Protein AF-A0A1B2IX24-F1 (afdb_monomer)

Mean predicted aligned error: 5.78 Å

InterPro domains:
  IPR035280 Bacteriocin helveticin-J [PF17312] (16-101)

Sequence (101 aa):
MAVTATKFVTFSGLRYTNAVQTFYVGTTYIYALQRIDTDAILTRCDMTGARIDDMYLTNFGHSETLQWFSHKGISYFWIGTKGEQTLISENDTTYWATQLA

Secondary structure (DSSP, 8-state):
-----------BS-S--SPEEEEEE-SS-EEEEEEETTEEEEEEE-TTSBEEEEEEETT--B---EEEEEETTEEEEEEEE-SS-----TT--S-B--EE-

Radius of gyration: 15.28 Å; Cα contacts (8 Å, |Δi|>4): 206; chains: 1; bounding box: 42×38×42 Å

Foldseek 3Di:
DDDDDDDQEDAPPPPDP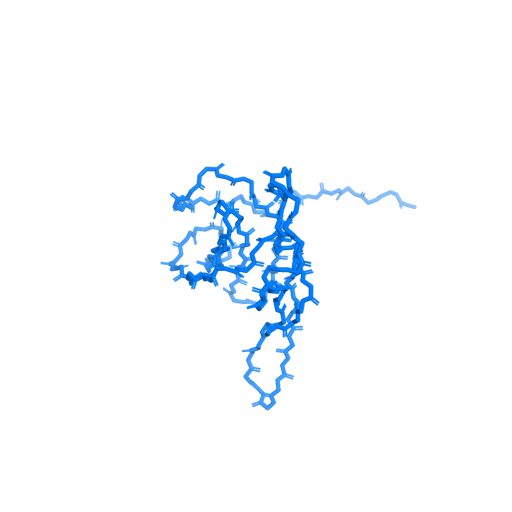ADFLDWDDDPFWIWTWGDDQQWIKTFIGGSNNYTDDIDIGHRQFQWNAWDWDDDPNDIDTWIQGDPDDPDPPVPPSRSGRPDID

Organism: NCBI:txid240427

pLDDT: mean 87.65, std 12.28, range [53.5, 98.44]

Nearest PDB structures (foldseek):
  5efv-assembly1_B  TM=9.335E-01  e=1.837E-02  Dubowvirus dv11
  5efv-assembly1_C  TM=9.309E-01  e=2.170E-02  Dubowvirus dv11
  7y1x-assembly1_A  TM=6.675E-01  e=4.854E-01  Microbulbifer arenaceous
  2bkl-assembly2_B  TM=6.093E-01  e=6.406E-01  Myxococcus xanthus
  8ttv-assembly1_A  TM=4.804E-01  e=5.131E-01  Homo sapiens

Solvent-accessible surface area (backbone atoms only — not comparable to full-atom values): 6107 Å² total; per-residue (Å²): 135,89,81,81,90,72,90,86,71,57,81,37,80,64,95,62,89,58,64,71,62,36,69,46,82,60,98,71,38,28,36,40,31,29,56,54,88,49,20,28,36,44,33,38,16,39,82,71,23,42,56,75,52,76,46,82,37,81,49,15,11,50,41,61,48,72,44,79,48,74,59,97,88,42,79,48,63,43,32,30,20,31,94,66,87,88,68,93,56,101,74,73,82,62,46,66,38,82,43,78,82

Structure (mmCIF, N/CA/C/O backbone):
data_AF-A0A1B2IX24-F1
#
_entry.id   AF-A0A1B2IX24-F1
#
loop_
_atom_site.group_PDB
_atom_site.id
_atom_site.type_symbol
_atom_site.label_atom_id
_atom_site.label_alt_id
_atom_site.label_comp_id
_atom_site.label_asym_id
_atom_site.label_entity_id
_atom_site.label_seq_id
_atom_site.pdbx_PDB_ins_code
_atom_site.Cartn_x
_atom_site.Cartn_y
_atom_site.Cartn_z
_atom_site.occupancy
_atom_site.B_iso_or_equiv
_atom_site.auth_seq_id
_atom_site.auth_comp_id
_atom_site.auth_asym_id
_atom_site.auth_atom_id
_atom_site.pdbx_PDB_model_num
ATOM 1 N N . MET A 1 1 ? -4.083 29.774 17.149 1.00 70.69 1 MET A N 1
ATOM 2 C CA . MET A 1 1 ? -3.841 28.598 18.014 1.00 70.69 1 MET A CA 1
ATOM 3 C C . MET A 1 1 ? -2.987 27.619 17.228 1.00 70.69 1 MET A C 1
ATOM 5 O O . MET A 1 1 ? -3.343 27.344 16.091 1.00 70.69 1 MET A O 1
ATOM 9 N N . ALA A 1 2 ? -1.855 27.169 17.773 1.00 82.81 2 ALA A N 1
ATOM 10 C CA . ALA A 1 2 ? -1.048 26.120 17.146 1.00 82.81 2 ALA A CA 1
ATOM 11 C C . ALA A 1 2 ? -1.642 24.749 17.496 1.00 82.81 2 ALA A C 1
ATOM 13 O O . ALA A 1 2 ? -2.079 24.547 18.628 1.00 82.81 2 ALA A O 1
ATOM 14 N N . VAL A 1 3 ? -1.683 23.833 16.532 1.00 88.44 3 VAL A N 1
ATOM 15 C CA . VAL A 1 3 ? -2.164 22.460 16.730 1.00 88.44 3 VAL A CA 1
ATOM 16 C C . VAL A 1 3 ? -0.951 21.534 16.767 1.00 88.44 3 VAL A C 1
ATOM 18 O O . VAL A 1 3 ? -0.080 21.633 15.905 1.00 88.44 3 VAL A O 1
ATOM 21 N N . THR A 1 4 ? -0.881 20.648 17.761 1.00 94.12 4 THR A N 1
ATOM 22 C CA . THR A 1 4 ? 0.210 19.673 17.903 1.00 94.12 4 THR A CA 1
ATOM 23 C C . THR A 1 4 ? -0.130 18.390 17.155 1.00 94.12 4 THR A C 1
ATOM 25 O O . THR A 1 4 ? -1.174 17.783 17.396 1.00 94.12 4 THR A O 1
ATOM 28 N N . ALA A 1 5 ? 0.767 17.946 16.276 1.00 92.62 5 ALA A N 1
ATOM 29 C CA . ALA A 1 5 ? 0.644 16.641 15.641 1.00 92.62 5 ALA A CA 1
ATOM 30 C C . ALA A 1 5 ? 0.803 15.527 16.687 1.00 92.62 5 ALA A C 1
ATOM 32 O O . ALA A 1 5 ? 1.767 15.513 17.452 1.00 92.62 5 ALA A O 1
ATOM 33 N N . THR A 1 6 ? -0.136 14.582 16.706 1.00 93.81 6 THR A N 1
ATOM 34 C CA . THR A 1 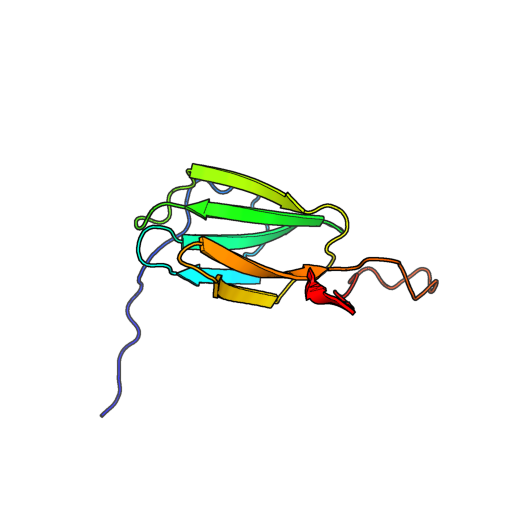6 ? -0.062 13.388 17.557 1.00 93.81 6 THR A CA 1
ATOM 35 C C . THR A 1 6 ? 0.183 12.173 16.678 1.00 93.81 6 THR A C 1
ATOM 37 O O . THR A 1 6 ? -0.461 12.015 15.642 1.00 93.81 6 THR A O 1
ATOM 40 N N . LYS A 1 7 ? 1.112 11.301 17.084 1.00 93.50 7 LYS A N 1
ATOM 41 C CA . LYS A 1 7 ? 1.329 10.027 16.396 1.00 93.50 7 LYS A CA 1
ATOM 42 C C . LYS A 1 7 ? 0.057 9.188 16.491 1.00 93.50 7 LYS A C 1
ATOM 44 O O . LYS A 1 7 ? -0.356 8.841 17.592 1.00 93.50 7 LYS A O 1
ATOM 49 N N . PHE A 1 8 ? -0.512 8.838 15.343 1.00 92.25 8 PHE A N 1
ATOM 50 C CA . PHE A 1 8 ? -1.675 7.961 15.283 1.00 92.25 8 PHE A CA 1
ATOM 51 C C . PHE A 1 8 ? -1.278 6.483 15.372 1.00 92.25 8 PHE A C 1
ATOM 53 O O . PHE A 1 8 ? -1.743 5.769 16.253 1.00 92.25 8 PHE A O 1
ATOM 60 N N . VAL A 1 9 ? -0.380 6.031 14.493 1.00 95.12 9 VAL A N 1
ATOM 61 C CA . VAL A 1 9 ? -0.080 4.605 14.312 1.00 95.12 9 VAL A CA 1
ATOM 62 C C . VAL A 1 9 ? 1.367 4.384 13.869 1.00 95.12 9 VAL A C 1
ATOM 64 O O . VAL A 1 9 ? 2.036 5.301 13.389 1.00 95.12 9 VAL A O 1
ATOM 67 N N . THR A 1 10 ? 1.865 3.161 14.033 1.00 96.00 10 THR A N 1
ATOM 68 C CA . THR A 1 10 ? 3.114 2.687 13.429 1.00 96.00 10 THR A CA 1
ATOM 69 C C . THR A 1 10 ? 2.828 1.369 12.725 1.00 96.00 10 THR A C 1
ATOM 71 O O . THR A 1 10 ? 2.288 0.454 13.340 1.00 96.00 10 THR A O 1
ATOM 74 N N . PHE A 1 11 ? 3.175 1.270 11.442 1.00 97.00 11 PHE A N 1
ATOM 75 C CA . PHE A 1 11 ? 3.016 0.022 10.703 1.00 97.00 11 PHE A CA 1
ATOM 76 C C . PHE A 1 11 ? 3.944 -1.055 11.265 1.00 97.00 11 PHE A C 1
ATOM 78 O O . PHE A 1 11 ? 5.120 -0.792 11.521 1.00 97.00 11 PHE A O 1
ATOM 85 N N . SER A 1 12 ? 3.426 -2.268 11.445 1.00 97.31 12 SER A N 1
ATOM 86 C CA . SER A 1 12 ? 4.194 -3.403 11.955 1.00 97.31 12 SER A CA 1
ATOM 87 C C . SER A 1 12 ? 3.921 -4.672 11.154 1.00 97.31 12 SER A C 1
ATOM 89 O O . SER A 1 12 ? 2.826 -4.890 10.634 1.00 97.31 12 SER A O 1
ATOM 91 N N . GLY A 1 13 ? 4.956 -5.503 11.018 1.00 97.25 13 GLY A N 1
ATOM 92 C CA . GLY A 1 13 ? 4.873 -6.763 10.284 1.00 97.25 13 GLY A CA 1
ATOM 93 C C . GLY A 1 13 ? 4.785 -6.626 8.762 1.00 97.25 13 GLY A C 1
ATOM 94 O O . GLY A 1 13 ? 4.543 -7.639 8.111 1.00 97.25 13 GLY A O 1
ATOM 95 N N . LEU A 1 14 ? 4.986 -5.427 8.191 1.00 97.25 14 LEU A N 1
ATOM 96 C CA . LEU A 1 14 ? 5.064 -5.239 6.736 1.00 97.25 14 LEU A CA 1
ATOM 97 C C . LEU A 1 14 ? 6.099 -6.195 6.134 1.00 97.25 14 LEU A C 1
ATOM 99 O O . LEU A 1 14 ? 7.167 -6.416 6.706 1.00 97.25 14 LEU A O 1
ATOM 103 N N . ARG A 1 15 ? 5.777 -6.768 4.973 1.00 95.94 15 ARG A N 1
ATOM 104 C CA . ARG A 1 15 ? 6.604 -7.812 4.357 1.00 95.94 15 ARG A CA 1
ATOM 105 C C . ARG A 1 15 ? 7.947 -7.291 3.836 1.00 95.94 15 ARG A C 1
ATOM 107 O O . ARG A 1 15 ? 8.893 -8.066 3.726 1.00 95.94 15 ARG A O 1
ATOM 114 N N . TYR A 1 16 ? 8.025 -5.997 3.538 1.00 94.69 16 TYR A N 1
ATOM 115 C CA . TYR A 1 16 ? 9.209 -5.338 2.997 1.00 94.69 16 TYR A CA 1
ATOM 116 C C . TYR A 1 16 ? 9.616 -4.164 3.881 1.00 94.69 16 TYR A C 1
ATOM 118 O O . TYR A 1 16 ? 8.771 -3.486 4.466 1.00 94.69 16 TYR A O 1
ATOM 126 N N . THR A 1 17 ? 10.919 -3.904 3.943 1.00 94.81 17 THR A N 1
ATOM 127 C CA . THR A 1 17 ? 11.510 -2.785 4.694 1.00 94.81 17 THR A CA 1
ATOM 128 C C . THR A 1 17 ? 11.569 -1.488 3.885 1.00 94.81 17 THR A C 1
ATOM 130 O O . THR A 1 17 ? 11.995 -0.458 4.405 1.00 94.81 17 THR A O 1
ATOM 133 N N . ASN A 1 18 ? 11.140 -1.529 2.620 1.00 94.19 18 ASN A N 1
ATOM 134 C CA . ASN A 1 18 ? 11.041 -0.375 1.736 1.00 94.19 18 ASN A CA 1
ATOM 135 C C . ASN A 1 18 ? 10.159 0.721 2.349 1.00 94.19 18 ASN A C 1
ATOM 137 O O . ASN A 1 18 ? 9.240 0.449 3.124 1.00 94.19 18 ASN A O 1
ATOM 141 N N . ALA A 1 19 ? 10.400 1.971 1.965 1.00 93.75 19 ALA A N 1
ATOM 142 C CA . ALA A 1 19 ? 9.572 3.079 2.418 1.00 93.75 19 ALA A CA 1
ATOM 143 C C . ALA A 1 19 ? 8.104 2.903 1.984 1.00 93.75 19 ALA A C 1
ATOM 145 O O . ALA A 1 19 ? 7.813 2.475 0.863 1.00 93.75 19 ALA A O 1
ATOM 146 N N . VAL A 1 20 ? 7.185 3.263 2.882 1.00 94.81 20 VAL A N 1
ATOM 147 C CA . VAL A 1 20 ? 5.778 3.485 2.534 1.00 94.81 20 VAL A CA 1
ATOM 148 C C . VAL A 1 20 ? 5.708 4.784 1.740 1.00 94.81 20 VAL A C 1
ATOM 150 O O . VAL A 1 20 ? 6.120 5.825 2.246 1.00 94.81 20 VAL A O 1
ATOM 153 N N . GLN A 1 21 ? 5.202 4.714 0.511 1.00 92.94 21 GLN A N 1
ATOM 154 C CA . GLN A 1 21 ? 5.101 5.870 -0.383 1.00 92.94 21 GLN A CA 1
ATOM 155 C C . GLN A 1 21 ? 3.858 6.699 -0.081 1.00 92.94 21 GLN A C 1
ATOM 157 O O . GLN A 1 21 ? 3.888 7.925 -0.077 1.00 92.94 21 GLN A O 1
ATOM 162 N N . THR A 1 22 ? 2.753 6.020 0.218 1.00 94.62 22 THR A N 1
ATOM 163 C CA . THR A 1 22 ? 1.496 6.655 0.601 1.00 94.62 22 THR A CA 1
ATOM 164 C C . THR A 1 22 ? 0.650 5.695 1.427 1.00 94.62 22 THR A C 1
ATOM 166 O O . THR A 1 22 ? 0.909 4.487 1.475 1.00 94.62 22 THR A O 1
ATOM 169 N N . PHE A 1 23 ? -0.360 6.231 2.102 1.00 95.50 23 PHE A N 1
ATOM 170 C CA . PHE A 1 23 ? -1.287 5.446 2.898 1.00 95.50 23 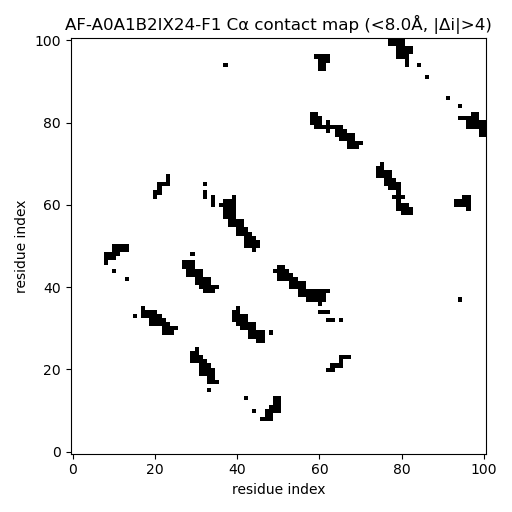PHE A CA 1
ATOM 171 C C . PHE A 1 23 ? -2.683 6.069 2.915 1.00 95.50 23 PHE A C 1
ATOM 173 O O . PHE A 1 23 ? -2.856 7.270 2.715 1.00 95.50 23 PHE A O 1
ATOM 180 N N . TYR A 1 24 ? -3.680 5.243 3.212 1.00 96.06 24 TYR A N 1
ATOM 181 C CA . TYR A 1 24 ? -5.056 5.666 3.436 1.00 96.06 24 TYR A CA 1
ATOM 182 C C . TYR A 1 24 ? -5.575 5.090 4.753 1.00 96.06 24 TYR A C 1
ATOM 184 O O . TYR A 1 24 ? -5.478 3.887 4.991 1.00 96.06 24 TYR A O 1
ATOM 192 N N . VAL A 1 25 ? -6.142 5.943 5.606 1.00 95.81 25 VAL A N 1
ATOM 193 C CA . VAL A 1 25 ? -6.801 5.533 6.853 1.00 95.81 25 VAL A CA 1
ATOM 194 C C . VAL A 1 25 ? -8.306 5.517 6.611 1.00 95.81 25 VAL A C 1
ATOM 196 O O . VAL A 1 25 ? -8.930 6.569 6.493 1.00 95.81 25 VAL A O 1
ATOM 199 N N . GLY A 1 26 ? -8.882 4.319 6.523 1.00 93.56 26 GLY A N 1
ATOM 200 C CA . GLY A 1 26 ? -10.327 4.127 6.482 1.00 93.56 26 GLY A CA 1
ATOM 201 C C . GLY A 1 26 ? -10.934 4.021 7.882 1.00 93.56 26 GLY A C 1
ATOM 202 O O . GLY A 1 26 ? -10.273 4.223 8.897 1.00 93.56 26 GLY A O 1
ATOM 203 N N . THR A 1 27 ? -12.212 3.648 7.946 1.00 92.44 27 THR A N 1
ATOM 204 C CA . THR A 1 27 ? -12.931 3.454 9.220 1.00 92.44 27 THR A CA 1
ATOM 205 C C . THR A 1 27 ? -12.577 2.149 9.930 1.00 92.44 27 THR A C 1
ATOM 207 O O . THR A 1 27 ? -12.766 2.036 11.137 1.00 92.44 27 THR A O 1
ATOM 210 N N . THR A 1 28 ? -12.120 1.147 9.176 1.00 94.69 28 THR A N 1
ATOM 211 C CA . THR A 1 28 ? -11.895 -0.223 9.673 1.00 94.69 28 THR A CA 1
ATOM 212 C C . THR A 1 28 ? -10.468 -0.703 9.442 1.00 94.69 28 THR A C 1
ATOM 214 O O . THR A 1 28 ? -9.970 -1.531 10.199 1.00 94.69 28 THR A O 1
ATOM 217 N N . TYR A 1 29 ? -9.813 -0.186 8.404 1.00 96.69 29 TYR A N 1
ATOM 218 C CA . TYR A 1 29 ? -8.490 -0.623 7.983 1.00 96.69 29 TYR A CA 1
ATOM 219 C C . TYR A 1 29 ? -7.638 0.562 7.562 1.00 96.69 29 TYR A C 1
ATOM 221 O O . TYR A 1 29 ? -8.150 1.590 7.106 1.00 96.69 29 TYR A O 1
ATOM 229 N N . ILE A 1 30 ? -6.330 0.362 7.652 1.00 97.44 30 ILE A N 1
ATOM 230 C CA . ILE A 1 30 ? -5.322 1.252 7.095 1.00 97.44 30 ILE A CA 1
ATOM 231 C C . ILE A 1 30 ? -4.691 0.531 5.910 1.00 97.44 30 ILE A C 1
ATOM 233 O O . ILE A 1 30 ? -4.430 -0.666 5.979 1.00 97.44 30 ILE A O 1
ATOM 237 N N . TYR A 1 31 ? -4.446 1.249 4.826 1.00 97.12 31 TYR A N 1
ATOM 238 C CA . TYR A 1 31 ? -3.819 0.705 3.632 1.00 97.12 31 TYR A CA 1
ATOM 239 C C . TYR A 1 31 ? -2.502 1.427 3.401 1.00 97.12 31 TYR A C 1
ATOM 241 O O . TYR A 1 31 ? -2.491 2.654 3.358 1.00 97.12 31 TYR A O 1
ATOM 249 N N . ALA A 1 32 ? -1.406 0.687 3.274 1.00 96.50 32 ALA A N 1
ATOM 250 C CA . ALA A 1 32 ? -0.071 1.226 3.033 1.00 96.50 32 ALA A CA 1
ATOM 251 C C . ALA A 1 32 ? 0.446 0.730 1.683 1.00 96.50 32 ALA A C 1
ATOM 253 O O . ALA A 1 32 ? 0.409 -0.470 1.415 1.00 96.50 32 ALA A O 1
ATOM 254 N N . LEU A 1 33 ? 0.929 1.644 0.845 1.00 96.12 33 LEU A N 1
ATOM 255 C CA . LEU A 1 33 ? 1.473 1.325 -0.470 1.00 96.12 33 LEU A CA 1
ATOM 256 C C . LEU A 1 33 ? 3.000 1.429 -0.429 1.00 96.12 33 LEU A C 1
ATOM 258 O O . LEU A 1 33 ? 3.548 2.488 -0.117 1.00 96.12 33 LEU A O 1
ATOM 262 N N . GLN A 1 34 ? 3.689 0.331 -0.733 1.00 95.31 34 GLN A N 1
ATOM 263 C CA . GLN A 1 34 ? 5.150 0.281 -0.850 1.00 95.31 34 GLN A CA 1
ATOM 264 C C . GLN A 1 34 ? 5.548 -0.000 -2.297 1.00 95.31 34 GLN A C 1
ATOM 266 O O . GLN A 1 34 ? 4.926 -0.830 -2.958 1.00 95.31 34 GLN A O 1
ATOM 271 N N . ARG A 1 35 ? 6.620 0.645 -2.765 1.00 92.00 35 ARG A N 1
ATOM 272 C CA . ARG A 1 35 ? 7.255 0.325 -4.050 1.00 92.00 35 ARG A CA 1
ATOM 273 C C . ARG A 1 35 ? 8.343 -0.725 -3.850 1.00 92.00 35 ARG A C 1
ATOM 275 O O . ARG A 1 35 ? 9.266 -0.492 -3.061 1.00 92.00 35 ARG A O 1
ATOM 282 N N . ILE A 1 36 ? 8.277 -1.805 -4.627 1.00 91.81 36 ILE A N 1
ATOM 283 C CA . ILE A 1 36 ? 9.294 -2.858 -4.715 1.00 91.81 36 ILE A CA 1
ATOM 284 C C . ILE A 1 36 ? 9.749 -2.945 -6.174 1.00 91.81 36 ILE A C 1
ATOM 286 O O . ILE A 1 36 ? 9.026 -3.457 -7.019 1.00 91.81 36 ILE A O 1
ATOM 290 N N . ASP A 1 37 ? 10.929 -2.405 -6.478 1.00 87.75 37 ASP A N 1
ATOM 291 C CA . ASP A 1 37 ? 11.467 -2.309 -7.842 1.00 87.75 37 ASP A CA 1
ATOM 292 C C . ASP A 1 37 ? 10.499 -1.621 -8.827 1.00 87.75 37 ASP A C 1
ATOM 294 O O . ASP A 1 37 ? 10.354 -0.393 -8.796 1.00 87.75 37 ASP A O 1
ATOM 298 N N . THR A 1 38 ? 9.846 -2.383 -9.706 1.00 85.50 38 THR A N 1
ATOM 299 C CA . THR A 1 38 ? 8.844 -1.909 -10.681 1.00 85.50 38 THR A CA 1
ATOM 300 C C . THR A 1 38 ? 7.404 -2.164 -10.243 1.00 85.50 38 THR A C 1
ATOM 302 O O . THR A 1 38 ? 6.468 -1.737 -10.918 1.00 85.50 38 THR A O 1
ATOM 305 N N . ASP A 1 39 ? 7.222 -2.858 -9.127 1.00 89.44 39 ASP A N 1
ATOM 306 C CA . ASP A 1 39 ? 5.934 -3.280 -8.604 1.00 89.44 39 ASP A CA 1
ATOM 307 C C . ASP A 1 39 ? 5.539 -2.429 -7.398 1.00 89.44 39 ASP A C 1
ATOM 309 O O . ASP A 1 39 ? 6.355 -1.748 -6.763 1.00 89.44 39 ASP A O 1
ATOM 313 N N . ALA A 1 40 ? 4.262 -2.511 -7.047 1.00 92.38 40 ALA A N 1
ATOM 314 C CA . ALA A 1 40 ? 3.744 -1.956 -5.814 1.00 92.38 40 ALA A CA 1
ATOM 315 C C . ALA A 1 40 ? 3.052 -3.039 -4.984 1.00 92.38 40 ALA A C 1
ATOM 317 O O . ALA A 1 40 ? 2.546 -4.036 -5.499 1.00 92.38 40 ALA A O 1
ATOM 318 N N . ILE A 1 41 ? 3.035 -2.845 -3.671 1.00 95.25 41 ILE A N 1
ATOM 319 C CA . ILE A 1 41 ? 2.345 -3.730 -2.736 1.00 95.25 41 ILE A CA 1
ATOM 320 C C . ILE A 1 41 ? 1.439 -2.879 -1.875 1.00 95.25 41 ILE A C 1
ATOM 322 O O . ILE A 1 41 ? 1.910 -2.026 -1.119 1.00 95.25 41 ILE A O 1
ATOM 326 N N . LEU A 1 42 ? 0.139 -3.125 -1.997 1.00 96.44 42 LEU A N 1
ATOM 327 C CA . LEU A 1 42 ? -0.870 -2.540 -1.134 1.00 96.4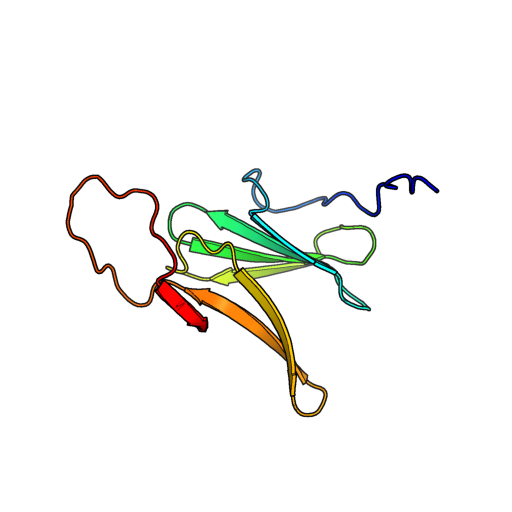4 42 LEU A CA 1
ATOM 328 C C . LEU A 1 42 ? -1.085 -3.488 0.044 1.00 96.44 42 LEU A C 1
ATOM 330 O O . LEU A 1 42 ? -1.672 -4.558 -0.104 1.00 96.44 42 LEU A O 1
ATOM 334 N N . THR A 1 43 ? -0.597 -3.100 1.213 1.00 97.69 43 THR A N 1
ATOM 335 C CA . THR A 1 43 ? -0.785 -3.861 2.449 1.00 97.69 43 THR A CA 1
ATOM 336 C C . THR A 1 43 ? -2.012 -3.343 3.175 1.00 97.69 43 THR A C 1
ATOM 338 O O . THR A 1 43 ? -2.121 -2.139 3.418 1.00 97.69 43 THR A O 1
ATOM 341 N N . ARG A 1 44 ? -2.919 -4.240 3.562 1.00 98.00 44 ARG A N 1
ATOM 342 C CA . ARG A 1 44 ? -4.018 -3.920 4.470 1.00 98.00 44 ARG A CA 1
ATOM 343 C C . ARG A 1 44 ? -3.588 -4.219 5.900 1.00 98.00 44 ARG A C 1
ATOM 345 O O . ARG A 1 44 ? -3.159 -5.327 6.221 1.00 98.00 44 ARG A O 1
ATOM 352 N N . CYS A 1 45 ? -3.757 -3.235 6.765 1.00 98.38 45 CYS A N 1
ATOM 353 C CA . CYS A 1 45 ? -3.504 -3.319 8.192 1.00 98.38 45 CYS A CA 1
ATOM 354 C C . CYS A 1 45 ? -4.792 -3.089 8.983 1.00 98.38 45 CYS A C 1
ATOM 356 O O . CYS A 1 45 ? -5.719 -2.416 8.519 1.00 98.38 45 CYS A O 1
ATOM 358 N N . ASP A 1 46 ? -4.832 -3.602 10.209 1.00 98.06 46 ASP A N 1
ATOM 359 C CA . ASP A 1 46 ? -5.836 -3.181 11.182 1.00 98.06 46 ASP A CA 1
ATOM 360 C C . ASP A 1 46 ? -5.572 -1.747 11.687 1.00 98.06 46 ASP A C 1
ATOM 362 O O . ASP A 1 46 ? -4.577 -1.101 11.341 1.00 98.06 46 ASP A O 1
ATOM 366 N N . MET A 1 47 ? -6.464 -1.238 12.539 1.00 97.44 47 MET A N 1
ATOM 367 C CA . MET A 1 47 ? -6.350 0.114 13.100 1.00 97.44 47 MET A CA 1
ATOM 368 C C . MET A 1 47 ? -5.195 0.282 14.104 1.00 97.44 47 MET A C 1
ATOM 370 O O . MET A 1 47 ? -4.903 1.408 14.499 1.00 97.44 47 MET A O 1
ATOM 374 N N . THR A 1 48 ? -4.519 -0.802 14.505 1.00 97.38 48 THR A N 1
ATOM 375 C CA . THR A 1 48 ? -3.280 -0.749 15.303 1.00 97.38 48 THR A CA 1
ATOM 376 C C . THR A 1 48 ? -2.030 -0.631 14.426 1.00 97.38 48 THR A C 1
ATOM 378 O O . THR A 1 48 ? -0.943 -0.362 14.936 1.00 97.38 48 THR A O 1
ATOM 381 N N . GLY A 1 49 ? -2.182 -0.785 13.105 1.00 97.69 49 GLY A N 1
ATOM 382 C CA . GLY A 1 49 ? -1.096 -0.770 12.129 1.00 97.69 49 GLY A CA 1
ATOM 383 C C . GLY A 1 49 ? -0.476 -2.141 11.872 1.00 97.69 49 GLY A C 1
ATOM 384 O O . GLY A 1 49 ? 0.498 -2.222 11.119 1.00 97.69 49 GLY A O 1
ATOM 385 N N . ALA A 1 50 ? -1.010 -3.209 12.467 1.00 98.38 50 ALA A N 1
ATOM 386 C CA . ALA A 1 50 ? -0.539 -4.565 12.226 1.00 98.38 50 ALA A CA 1
ATOM 387 C C . ALA A 1 50 ? -1.033 -5.071 10.866 1.00 98.38 50 ALA A C 1
ATOM 389 O O . ALA A 1 50 ? -2.217 -4.954 10.537 1.00 98.38 50 ALA A O 1
ATOM 390 N N . ARG A 1 51 ? -0.117 -5.628 10.069 1.00 98.38 51 ARG A N 1
ATOM 391 C CA . ARG A 1 51 ? -0.428 -6.239 8.769 1.00 98.38 51 ARG A CA 1
ATOM 392 C C . ARG A 1 51 ? -1.440 -7.380 8.912 1.00 98.38 51 ARG A C 1
ATOM 394 O O . ARG A 1 51 ? -1.274 -8.255 9.758 1.00 98.38 51 ARG A O 1
ATOM 401 N N . ILE A 1 52 ? -2.422 -7.399 8.010 1.00 98.44 52 ILE A N 1
ATOM 402 C CA . ILE A 1 52 ? -3.394 -8.483 7.829 1.00 98.44 52 ILE A CA 1
ATOM 403 C C . ILE A 1 52 ? -3.043 -9.282 6.568 1.00 98.44 52 ILE A C 1
ATOM 405 O O . ILE A 1 52 ? -2.753 -10.473 6.656 1.00 98.44 52 ILE A O 1
ATOM 409 N N . ASP A 1 53 ? -3.045 -8.631 5.401 1.00 98.19 53 ASP A N 1
ATOM 410 C CA . ASP A 1 53 ? -2.757 -9.240 4.098 1.00 98.19 53 ASP A CA 1
ATOM 411 C C . ASP A 1 53 ? -2.215 -8.228 3.074 1.00 98.19 53 ASP A C 1
ATOM 413 O O . ASP A 1 53 ? -2.183 -7.020 3.320 1.00 98.19 53 ASP A O 1
ATOM 417 N N . ASP A 1 54 ? -1.754 -8.750 1.933 1.00 97.50 54 ASP A N 1
ATOM 418 C CA . ASP A 1 54 ? -1.092 -7.990 0.873 1.00 97.50 54 ASP A CA 1
ATOM 419 C C . ASP A 1 54 ? -1.799 -8.196 -0.473 1.00 97.50 54 ASP A C 1
ATOM 421 O O . ASP A 1 54 ? -2.194 -9.312 -0.821 1.00 97.50 54 ASP A O 1
ATOM 425 N N . MET A 1 55 ? -1.870 -7.133 -1.271 1.00 96.31 55 MET A N 1
ATOM 426 C CA . MET A 1 55 ? -2.201 -7.179 -2.692 1.00 96.31 55 MET A CA 1
ATOM 427 C C . MET A 1 55 ? -0.971 -6.769 -3.506 1.00 96.31 55 MET A C 1
ATOM 429 O O . MET A 1 55 ? -0.440 -5.671 -3.338 1.0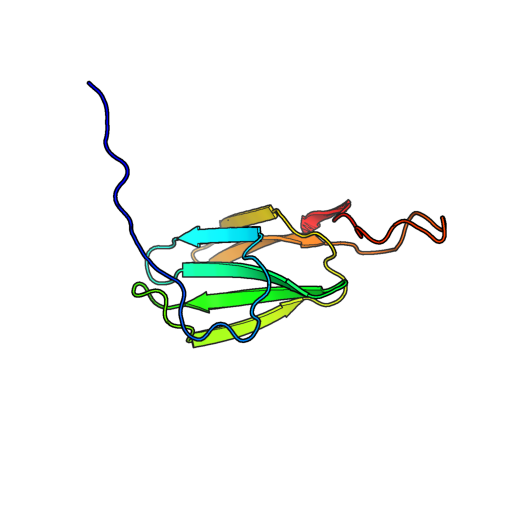0 96.31 55 MET A O 1
ATOM 433 N N . TYR A 1 56 ? -0.529 -7.660 -4.391 1.00 95.00 56 TYR A N 1
ATOM 434 C CA . TYR A 1 56 ? 0.611 -7.441 -5.279 1.00 95.00 56 TYR A CA 1
ATOM 435 C C . TYR A 1 56 ? 0.148 -6.793 -6.582 1.00 95.00 56 TYR A C 1
ATOM 437 O O . TYR A 1 56 ? -0.734 -7.318 -7.260 1.00 95.00 56 TYR A O 1
ATOM 445 N N . LEU A 1 57 ? 0.753 -5.660 -6.923 1.00 91.69 57 LEU A N 1
ATOM 446 C CA . LEU A 1 57 ? 0.424 -4.841 -8.081 1.00 91.69 57 LEU A CA 1
ATOM 447 C C . LEU A 1 57 ? 1.631 -4.817 -9.028 1.00 91.69 57 LEU A C 1
ATOM 449 O O . LEU A 1 57 ? 2.540 -3.994 -8.897 1.00 91.69 57 LEU A O 1
ATOM 453 N N . THR A 1 58 ? 1.664 -5.770 -9.957 1.00 89.19 58 THR A N 1
ATOM 454 C CA . THR A 1 58 ? 2.785 -5.953 -10.888 1.00 89.19 58 THR A CA 1
ATOM 455 C C . THR A 1 58 ? 2.830 -4.851 -11.941 1.00 89.19 58 THR A C 1
ATOM 457 O O . THR A 1 58 ? 1.817 -4.570 -12.579 1.00 89.19 58 THR A O 1
ATOM 460 N N . ASN A 1 59 ? 4.014 -4.275 -12.158 1.00 84.12 59 ASN A N 1
ATOM 461 C CA . ASN A 1 59 ? 4.274 -3.196 -13.112 1.00 84.12 59 ASN A CA 1
ATOM 462 C C . ASN A 1 59 ? 3.489 -1.900 -12.819 1.00 84.12 59 ASN A C 1
ATOM 464 O O . ASN A 1 59 ? 3.060 -1.186 -13.721 1.00 84.12 59 ASN A O 1
ATOM 468 N N . PHE A 1 60 ? 3.284 -1.583 -11.539 1.00 88.44 60 PHE A N 1
ATOM 469 C CA . PHE A 1 60 ? 2.610 -0.346 -11.128 1.00 88.44 60 PHE A CA 1
ATOM 470 C C . PHE A 1 60 ? 3.562 0.856 -11.023 1.00 88.44 60 PHE A C 1
ATOM 472 O O . PHE A 1 60 ? 3.111 2.001 -11.045 1.00 88.44 60 PHE A O 1
ATOM 479 N N . GLY A 1 61 ? 4.876 0.622 -11.030 1.00 81.19 61 GLY A N 1
ATOM 480 C CA . GLY A 1 61 ? 5.884 1.672 -11.064 1.00 81.19 61 GLY A CA 1
ATOM 481 C C . GLY A 1 61 ? 6.020 2.436 -9.744 1.00 81.19 61 GLY A C 1
ATOM 482 O O . GLY A 1 61 ? 5.816 1.899 -8.655 1.00 81.19 61 GLY A O 1
ATOM 483 N N . HIS A 1 62 ? 6.401 3.711 -9.832 1.00 80.06 62 HIS A N 1
ATOM 484 C CA . HIS A 1 62 ? 6.518 4.637 -8.704 1.00 80.06 62 HIS A CA 1
ATOM 485 C C . HIS A 1 62 ? 5.142 5.163 -8.275 1.00 80.06 62 HIS A C 1
ATOM 487 O O . HIS A 1 62 ? 4.828 6.344 -8.411 1.00 80.06 62 HIS A O 1
ATOM 493 N N . SER A 1 63 ? 4.277 4.261 -7.817 1.00 73.19 63 SER A N 1
ATOM 494 C CA . SER A 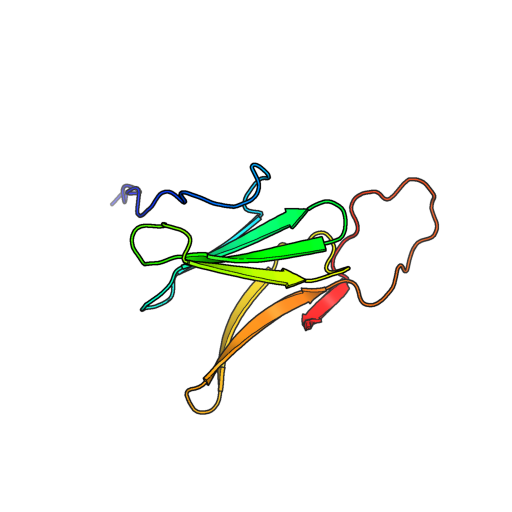1 63 ? 2.901 4.569 -7.427 1.00 73.19 63 SER A CA 1
ATOM 495 C C . SER A 1 63 ? 2.846 5.361 -6.120 1.00 73.19 63 SER A C 1
ATOM 497 O O . SER A 1 63 ? 2.819 4.796 -5.030 1.00 73.19 63 SER A O 1
ATOM 499 N N . GLU A 1 64 ? 2.791 6.685 -6.227 1.00 81.06 64 GLU A N 1
ATOM 500 C CA . GLU A 1 64 ? 2.604 7.599 -5.085 1.00 81.06 64 GLU A CA 1
ATOM 501 C C . GLU A 1 64 ? 1.124 7.948 -4.845 1.00 81.06 64 GLU A C 1
ATOM 503 O O . GLU A 1 64 ? 0.762 8.542 -3.830 1.00 81.06 64 GLU A O 1
ATOM 508 N N . THR A 1 65 ? 0.243 7.569 -5.777 1.00 88.19 65 THR A N 1
ATOM 509 C CA . THR A 1 65 ? -1.195 7.856 -5.70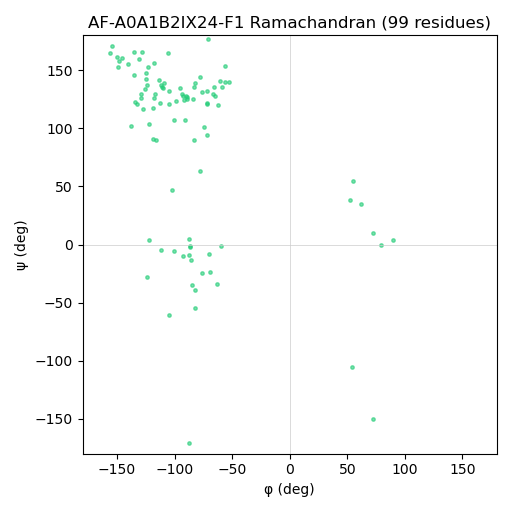7 1.00 88.19 65 THR A CA 1
ATOM 510 C C . THR A 1 65 ? -1.971 6.652 -5.189 1.00 88.19 65 THR A C 1
ATOM 512 O O . THR A 1 65 ? -1.938 5.581 -5.792 1.00 88.19 65 THR A O 1
ATOM 515 N N . LEU A 1 66 ? -2.717 6.870 -4.105 1.00 92.56 66 LEU A N 1
ATOM 516 C CA . LEU A 1 66 ? -3.713 5.957 -3.551 1.00 92.56 66 LEU A CA 1
ATOM 517 C C . LEU A 1 66 ? -4.930 6.791 -3.145 1.00 92.56 66 LEU A C 1
ATOM 519 O O . LEU A 1 66 ? -4.899 7.478 -2.125 1.00 92.56 66 LEU A O 1
ATOM 523 N N . GLN A 1 67 ? -5.984 6.778 -3.959 1.00 93.62 67 GLN A N 1
ATOM 524 C CA . GLN A 1 67 ? -7.184 7.581 -3.713 1.00 93.62 67 GLN A CA 1
ATOM 525 C C . GLN A 1 67 ? -8.405 6.696 -3.533 1.00 93.62 67 GLN A C 1
ATOM 527 O O . GLN A 1 67 ? -8.806 5.973 -4.440 1.00 93.62 67 GLN A O 1
ATOM 532 N N . TRP A 1 68 ? -9.001 6.758 -2.348 1.00 94.12 68 TRP A N 1
ATOM 533 C CA . TRP A 1 68 ? -10.202 5.997 -2.036 1.00 94.12 68 TRP A CA 1
ATOM 534 C C . TRP A 1 68 ? -11.447 6.646 -2.638 1.00 94.12 68 TRP A C 1
ATOM 536 O O . TRP A 1 68 ? -11.601 7.869 -2.620 1.00 94.12 68 TRP A O 1
ATOM 546 N N . PHE A 1 69 ? -12.388 5.816 -3.078 1.00 93.44 69 PHE A N 1
ATOM 547 C CA . PHE A 1 69 ? -13.758 6.235 -3.335 1.00 93.44 69 PHE A CA 1
ATOM 548 C C . PHE A 1 69 ? -14.751 5.123 -2.998 1.00 93.44 69 PHE A C 1
ATOM 550 O O . PHE A 1 69 ? -14.409 3.942 -2.933 1.00 93.44 69 PHE A O 1
ATOM 557 N N . SER A 1 70 ? -16.013 5.505 -2.806 1.00 93.25 70 SER A N 1
ATOM 558 C CA . SER A 1 70 ? -17.115 4.556 -2.675 1.00 93.25 70 SER A CA 1
ATOM 559 C C . SER A 1 70 ? -18.032 4.638 -3.884 1.00 93.25 70 SER A C 1
ATOM 561 O O . SER A 1 70 ? -18.428 5.725 -4.305 1.00 93.25 70 SER A O 1
ATOM 563 N N . HIS A 1 71 ? -18.423 3.482 -4.410 1.00 93.25 71 HIS A N 1
ATOM 564 C CA . HIS A 1 71 ? -19.483 3.384 -5.402 1.00 93.25 71 HIS A CA 1
ATOM 565 C C . HIS A 1 71 ? -20.455 2.276 -5.000 1.00 93.25 71 HIS A C 1
ATOM 567 O O . HIS A 1 71 ? -20.062 1.121 -4.839 1.00 93.25 71 HIS A O 1
ATOM 573 N N . LYS A 1 72 ? -21.734 2.634 -4.814 1.00 95.19 72 LYS A N 1
ATOM 574 C CA . LYS A 1 72 ? -22.805 1.717 -4.372 1.00 95.19 72 LYS A CA 1
ATOM 575 C C . LYS A 1 72 ? -22.454 0.940 -3.088 1.00 95.19 72 LYS A C 1
ATOM 577 O O . LYS A 1 72 ? -22.768 -0.237 -2.966 1.00 95.19 72 LYS A O 1
ATOM 582 N N . GLY A 1 73 ? -21.782 1.600 -2.141 1.00 89.75 73 GLY A N 1
ATOM 583 C CA . GLY A 1 73 ? -21.389 1.006 -0.857 1.00 89.75 73 GLY A CA 1
ATOM 584 C C . GLY A 1 73 ? -20.151 0.107 -0.916 1.00 89.75 73 GLY A C 1
ATOM 585 O O . GLY A 1 73 ? -19.717 -0.387 0.120 1.00 89.75 73 GLY A O 1
ATOM 586 N N . ILE A 1 74 ? -19.549 -0.078 -2.093 1.00 90.38 74 ILE A N 1
ATOM 587 C CA . ILE A 1 74 ? -18.299 -0.823 -2.261 1.00 90.38 74 ILE A CA 1
ATOM 588 C C . ILE A 1 74 ? -17.142 0.176 -2.258 1.00 90.38 74 ILE A C 1
ATOM 590 O O . ILE A 1 74 ? -17.233 1.238 -2.880 1.00 90.38 74 ILE A O 1
ATOM 594 N N . SER A 1 75 ? -16.083 -0.143 -1.515 1.00 88.88 75 SER A N 1
ATOM 595 C CA . SER A 1 75 ? -14.852 0.649 -1.487 1.00 88.88 75 SER A CA 1
ATOM 596 C C . SER A 1 75 ? -13.957 0.283 -2.661 1.00 88.88 75 SER A C 1
ATOM 598 O O . SER A 1 75 ? -13.735 -0.896 -2.922 1.00 88.88 75 SER A O 1
ATOM 600 N N . TYR A 1 76 ? -13.414 1.301 -3.311 1.00 92.69 76 TYR A N 1
ATOM 601 C CA . TYR A 1 76 ? -12.468 1.188 -4.408 1.00 92.69 76 TYR A CA 1
ATOM 602 C C . TYR A 1 76 ? -11.279 2.108 -4.154 1.00 92.69 76 TYR A C 1
ATOM 604 O O . TYR A 1 76 ? -11.371 3.076 -3.393 1.00 92.69 76 TYR A O 1
ATOM 612 N N . PHE A 1 77 ? -10.176 1.814 -4.830 1.00 93.50 77 PHE A N 1
ATOM 613 C CA . PHE A 1 77 ? -9.004 2.668 -4.864 1.00 93.50 77 PHE A CA 1
ATOM 614 C C . PHE A 1 77 ? -8.641 2.958 -6.309 1.00 93.50 77 PHE A C 1
ATOM 616 O O . PHE A 1 77 ? -8.575 2.034 -7.108 1.00 93.50 77 PHE A O 1
ATOM 623 N N . TRP A 1 78 ? -8.375 4.226 -6.601 1.00 92.94 78 TRP A N 1
ATOM 624 C CA . TRP A 1 78 ? -7.580 4.617 -7.753 1.00 92.94 78 TRP A CA 1
ATOM 625 C C . TRP A 1 78 ? -6.111 4.539 -7.376 1.00 92.94 78 TRP A C 1
ATOM 627 O O . TRP A 1 78 ? -5.686 5.166 -6.396 1.00 92.94 78 TRP A O 1
ATOM 637 N N . ILE A 1 79 ? -5.345 3.789 -8.159 1.00 92.00 79 ILE A N 1
ATOM 638 C CA . ILE A 1 79 ? -3.907 3.633 -7.959 1.00 92.00 79 ILE A CA 1
ATOM 639 C C . ILE A 1 79 ? -3.187 4.027 -9.245 1.00 92.00 79 ILE A C 1
ATOM 641 O O . ILE A 1 79 ? -3.603 3.677 -10.349 1.00 92.00 79 ILE A O 1
ATOM 645 N N . GLY A 1 80 ? -2.091 4.775 -9.102 1.00 89.06 80 GLY A N 1
ATOM 646 C CA . GLY A 1 80 ? -1.206 5.059 -10.227 1.00 89.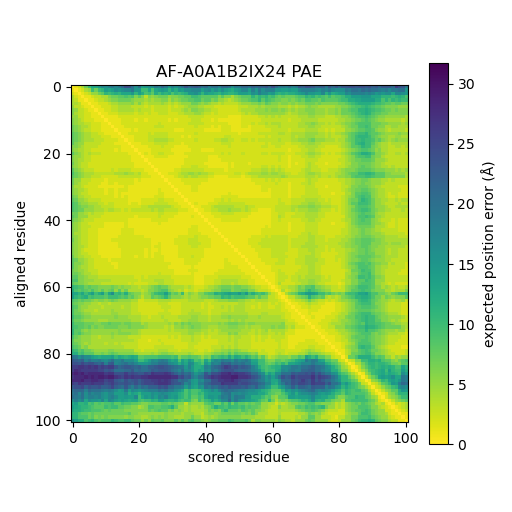06 80 GLY A CA 1
ATOM 647 C C . GLY A 1 80 ? -0.555 3.771 -10.733 1.00 89.06 80 GLY A C 1
ATOM 648 O O . GLY A 1 80 ? 0.052 3.048 -9.945 1.00 89.06 80 GLY A O 1
ATOM 649 N N . THR A 1 81 ? -0.653 3.501 -12.031 1.00 86.31 81 THR A N 1
ATOM 650 C CA . THR A 1 81 ? -0.047 2.337 -12.684 1.00 86.31 81 THR A CA 1
ATOM 651 C C . THR A 1 81 ? 0.781 2.739 -13.904 1.00 86.31 81 THR A C 1
ATOM 653 O O . THR A 1 81 ? 0.672 3.858 -14.422 1.00 86.31 81 THR A O 1
ATOM 656 N N . LYS A 1 82 ? 1.603 1.808 -14.386 1.00 76.19 82 LYS A N 1
ATOM 657 C CA . LYS A 1 82 ? 2.367 1.927 -15.623 1.00 76.19 82 LYS A CA 1
ATOM 658 C C . LYS A 1 82 ? 1.924 0.813 -16.573 1.00 76.19 82 LYS A C 1
ATOM 660 O O . LYS A 1 82 ? 2.482 -0.276 -16.565 1.00 76.19 82 LYS A O 1
ATOM 665 N N . GLY A 1 83 ? 0.928 1.080 -17.417 1.00 61.69 83 GLY A N 1
ATOM 666 C CA . GLY A 1 83 ? 0.445 0.076 -18.373 1.00 61.69 83 GLY A CA 1
ATOM 667 C C . GLY A 1 83 ? 1.496 -0.342 -19.400 1.00 61.69 83 GLY A C 1
ATOM 668 O O . GLY A 1 83 ? 1.546 -1.518 -19.734 1.00 61.69 83 GLY A O 1
ATOM 669 N N . GLU A 1 84 ? 2.379 0.570 -19.836 1.00 62.19 84 GLU A N 1
ATOM 670 C CA . GLU A 1 84 ? 3.537 0.265 -20.694 1.00 62.19 84 GLU A CA 1
ATOM 671 C C . GLU A 1 84 ? 4.731 1.211 -20.449 1.00 62.19 84 GLU A C 1
ATOM 673 O O . GLU A 1 84 ? 4.580 2.363 -20.032 1.00 62.19 84 GLU A O 1
ATOM 678 N N . GLN A 1 85 ? 5.951 0.729 -20.716 1.00 57.34 85 GLN A N 1
ATOM 679 C CA . GLN A 1 85 ? 7.178 1.529 -20.674 1.00 57.34 85 GLN A CA 1
ATOM 680 C C . GLN A 1 85 ? 7.285 2.451 -21.884 1.00 57.34 85 GLN A C 1
ATOM 682 O O . GLN A 1 85 ? 7.690 2.037 -22.961 1.00 57.34 85 GLN A O 1
ATOM 687 N N . THR A 1 86 ? 6.963 3.728 -21.687 1.00 54.91 86 THR A N 1
ATOM 688 C CA . THR A 1 86 ? 6.943 4.732 -22.759 1.00 54.91 86 THR A CA 1
ATOM 689 C C . THR A 1 86 ? 8.288 5.413 -23.031 1.00 54.91 86 THR A C 1
ATOM 691 O O . THR A 1 86 ? 8.372 6.213 -23.958 1.00 54.91 86 THR A O 1
ATOM 694 N N . LEU A 1 87 ? 9.358 5.088 -22.293 1.00 53.50 87 LEU A N 1
ATOM 695 C CA . LEU A 1 87 ? 10.706 5.607 -22.552 1.00 53.50 87 LEU A CA 1
ATOM 696 C C . LEU A 1 87 ? 11.758 4.489 -22.499 1.00 53.50 87 LEU A C 1
ATOM 698 O O . LEU A 1 87 ? 11.902 3.787 -21.499 1.00 53.50 87 LEU A O 1
ATOM 702 N N . ILE A 1 88 ? 12.485 4.351 -23.612 1.00 53.66 88 ILE A N 1
ATOM 703 C CA . ILE A 1 88 ? 13.624 3.445 -23.827 1.00 53.66 88 ILE A CA 1
ATOM 704 C C . ILE A 1 88 ? 14.924 4.262 -23.729 1.00 53.66 88 ILE A C 1
ATOM 706 O O . ILE A 1 88 ?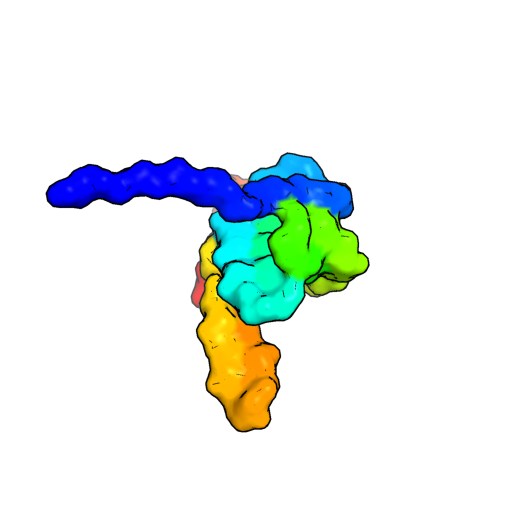 15.776 4.214 -24.611 1.00 53.66 88 ILE A O 1
ATOM 710 N N . SER A 1 89 ? 15.067 5.102 -22.704 1.00 59.41 89 SER A N 1
ATOM 711 C CA . SER A 1 89 ? 16.409 5.522 -22.306 1.00 59.41 89 SER A CA 1
ATOM 712 C C . SER A 1 89 ? 16.859 4.537 -21.237 1.00 59.41 89 SER A C 1
ATOM 714 O O . SER A 1 89 ? 16.159 4.321 -20.252 1.00 59.41 89 SER A O 1
ATOM 716 N N . GLU A 1 90 ? 18.008 3.899 -21.448 1.00 56.47 90 GLU A N 1
ATOM 717 C CA . GLU A 1 90 ? 18.519 2.781 -20.634 1.00 56.47 90 GLU A CA 1
ATOM 718 C C . GLU A 1 90 ? 18.728 3.122 -19.138 1.00 56.47 90 GLU A C 1
ATOM 720 O O . GLU A 1 90 ? 19.081 2.249 -18.353 1.00 56.47 90 GLU A O 1
ATOM 725 N N . ASN A 1 91 ? 18.455 4.367 -18.723 1.00 58.34 91 ASN A N 1
ATOM 726 C CA . ASN A 1 91 ? 18.747 4.910 -17.400 1.00 58.34 91 ASN A CA 1
ATOM 727 C C . ASN A 1 91 ? 17.529 5.447 -16.618 1.00 58.34 91 ASN A C 1
ATOM 729 O O . ASN A 1 91 ? 17.732 5.980 -15.527 1.00 58.34 91 ASN A O 1
ATOM 733 N N . ASP A 1 92 ? 16.281 5.340 -17.103 1.00 63.41 92 ASP A N 1
ATOM 734 C CA . ASP A 1 92 ? 15.123 5.678 -16.249 1.00 63.41 92 ASP A CA 1
ATOM 735 C C . ASP A 1 92 ? 14.742 4.498 -15.344 1.00 63.41 92 ASP A C 1
ATOM 737 O O . ASP A 1 92 ? 13.923 3.642 -15.680 1.00 63.41 92 ASP A O 1
ATOM 741 N N . THR A 1 93 ? 15.348 4.467 -14.158 1.00 63.53 93 THR A N 1
ATOM 742 C CA . THR A 1 93 ? 15.060 3.479 -13.109 1.00 63.53 93 THR A CA 1
ATOM 743 C C . THR A 1 93 ? 13.906 3.892 -12.192 1.00 63.53 93 THR A C 1
ATOM 745 O O . THR A 1 93 ? 13.636 3.219 -11.189 1.00 63.53 93 THR A O 1
ATOM 748 N N . THR A 1 94 ? 13.234 5.011 -12.475 1.00 65.31 94 THR A N 1
ATOM 749 C CA . THR A 1 94 ? 12.190 5.540 -11.588 1.00 65.31 94 THR A CA 1
ATOM 750 C C . THR A 1 94 ? 10.845 4.889 -11.871 1.00 65.31 94 THR A C 1
ATOM 752 O O . THR A 1 94 ? 10.129 4.590 -10.923 1.00 65.31 94 THR A O 1
ATOM 755 N N . TYR A 1 95 ? 10.551 4.559 -13.136 1.00 71.56 95 TYR A N 1
ATOM 756 C CA . TYR A 1 95 ? 9.313 3.887 -13.560 1.00 71.56 95 TYR A CA 1
ATOM 757 C C . TYR A 1 95 ? 8.049 4.634 -13.107 1.00 71.56 95 TYR A C 1
ATOM 759 O O . TYR A 1 95 ? 7.192 4.058 -12.451 1.00 71.56 95 TYR A O 1
ATOM 767 N N . TRP A 1 96 ? 7.914 5.916 -13.442 1.00 76.94 96 TRP A N 1
ATOM 768 C CA . TRP A 1 96 ? 6.748 6.714 -13.048 1.00 76.94 96 TRP A CA 1
ATOM 769 C C . TRP A 1 96 ? 5.413 6.102 -13.499 1.00 76.94 96 TRP A C 1
ATOM 771 O O . TRP A 1 96 ? 5.295 5.597 -14.619 1.00 76.94 96 TRP A O 1
ATOM 781 N N . ALA A 1 97 ? 4.405 6.180 -12.626 1.00 76.19 97 ALA A N 1
ATOM 782 C CA . ALA A 1 97 ? 3.031 5.821 -12.955 1.00 76.19 97 ALA A CA 1
ATOM 783 C C . ALA A 1 97 ? 2.419 6.886 -13.881 1.00 76.19 97 ALA A C 1
ATOM 785 O O . ALA A 1 97 ? 2.367 8.065 -13.532 1.00 76.19 97 ALA A O 1
ATOM 786 N N . THR A 1 98 ? 1.965 6.480 -15.066 1.00 78.56 98 THR A N 1
ATOM 787 C CA . THR A 1 98 ? 1.434 7.383 -16.108 1.00 78.56 98 THR A CA 1
ATOM 788 C C . THR A 1 98 ? -0.064 7.212 -16.349 1.00 78.56 98 THR A C 1
ATOM 790 O O . THR A 1 98 ? -0.657 7.961 -17.125 1.00 78.56 98 THR A O 1
ATOM 793 N N . GLN A 1 99 ? -0.686 6.232 -15.696 1.00 81.94 99 GLN A N 1
ATOM 794 C CA . GLN A 1 99 ? -2.093 5.872 -15.851 1.00 81.94 99 GLN A CA 1
ATOM 795 C C . GLN A 1 99 ? -2.743 5.635 -14.483 1.00 81.94 99 GLN A C 1
ATOM 797 O O . GLN A 1 99 ? -2.053 5.494 -13.474 1.00 81.94 99 GLN A O 1
ATOM 802 N N . LEU A 1 100 ? -4.075 5.582 -14.454 1.00 84.19 100 LEU A N 1
ATOM 803 C CA . LEU A 1 100 ? -4.858 5.201 -13.279 1.00 84.19 100 LEU A CA 1
ATOM 804 C C . LEU A 1 100 ? -5.541 3.859 -13.538 1.00 84.19 100 LEU A C 1
ATOM 806 O O . LEU A 1 100 ? -6.085 3.649 -14.624 1.00 84.19 100 LEU A O 1
ATOM 810 N N . ALA A 1 101 ? -5.511 2.992 -12.530 1.00 80.62 101 ALA A N 1
ATOM 811 C CA . ALA A 1 101 ? -6.237 1.728 -12.472 1.00 80.62 101 ALA A CA 1
ATOM 812 C C . ALA A 1 101 ? -7.174 1.701 -11.264 1.00 80.62 101 ALA A C 1
ATOM 814 O O . ALA A 1 101 ? -6.812 2.319 -10.229 1.00 80.62 101 ALA A O 1
#